Protein AF-A0A259LXK2-F1 (afdb_monomer_lite)

Secondary structure (DSSP, 8-state):
-HHHHHTS---S--SSPPPHHHHHHHHHHHHHHHHHHHHHHHHHHHHHTT---HHHHHHHHHHHHHHHHHHHHHHHT-TTHHHHHHHHHHHHHHHHHHHHHHHS-HHHHHTT-

Radius of gyration: 18.54 Å; chains: 1; bounding box: 44×33×43 Å

Structure (mmCIF, N/CA/C/O backbone):
data_AF-A0A259LXK2-F1
#
_entry.id   AF-A0A259LXK2-F1
#
loop_
_atom_site.group_PDB
_atom_site.id
_atom_site.type_symbol
_atom_site.label_atom_id
_atom_site.label_alt_id
_atom_site.label_comp_id
_atom_site.label_asym_id
_atom_site.label_entity_id
_atom_site.label_seq_id
_atom_site.pdbx_PDB_ins_code
_atom_site.Cartn_x
_atom_site.Cartn_y
_atom_site.Cartn_z
_atom_site.occupancy
_atom_site.B_iso_or_equiv
_atom_site.auth_seq_id
_atom_site.auth_comp_id
_atom_site.auth_asym_id
_atom_site.auth_atom_id
_atom_site.pdbx_PDB_model_num
ATOM 1 N N . HIS A 1 1 ? -19.584 8.544 18.577 1.00 80.62 1 HIS A N 1
ATOM 2 C CA . HIS A 1 1 ? -20.121 9.626 17.718 1.00 80.62 1 HIS A CA 1
ATOM 3 C C . HIS A 1 1 ? -20.718 9.181 16.370 1.00 80.62 1 HIS A C 1
ATOM 5 O O . HIS A 1 1 ? -21.798 9.650 16.036 1.00 80.62 1 HIS A O 1
ATOM 11 N N . GLY A 1 2 ? -20.097 8.290 15.582 1.00 85.50 2 GLY A N 1
ATOM 12 C CA . GLY A 1 2 ? -20.782 7.607 14.461 1.00 85.50 2 GLY A CA 1
ATOM 13 C C . GLY A 1 2 ? -21.286 8.494 13.303 1.00 85.50 2 GLY A C 1
ATOM 14 O O . GLY A 1 2 ? -20.761 9.578 13.059 1.00 85.50 2 GLY A O 1
ATOM 15 N N . VAL A 1 3 ? -22.303 8.002 12.576 1.00 86.75 3 VAL A N 1
ATOM 16 C CA . VAL A 1 3 ? -22.876 8.645 11.369 1.00 86.75 3 VAL A CA 1
ATOM 17 C C . VAL A 1 3 ? -23.396 10.070 11.617 1.00 86.75 3 VAL A C 1
ATOM 19 O O . VAL A 1 3 ? -23.112 10.929 10.784 1.00 86.75 3 VAL A O 1
ATOM 22 N N . PRO A 1 4 ? -24.092 10.379 12.735 1.00 89.00 4 PRO A N 1
ATOM 23 C CA . PRO A 1 4 ? -24.562 11.741 12.986 1.00 89.00 4 PRO A CA 1
ATOM 24 C C . PRO A 1 4 ? -23.434 12.776 12.996 1.00 89.00 4 PRO A C 1
ATOM 26 O O . PRO A 1 4 ? -23.574 13.833 12.392 1.00 89.00 4 PRO A O 1
ATOM 29 N N . TYR A 1 5 ? -22.296 12.455 13.619 1.00 88.62 5 TYR A N 1
ATOM 30 C CA . TYR A 1 5 ? -21.130 13.340 13.638 1.00 88.62 5 TYR A CA 1
ATOM 31 C C . TYR A 1 5 ? -20.440 13.435 12.275 1.00 88.62 5 TYR A C 1
ATOM 33 O O . TYR A 1 5 ? -20.041 14.524 11.868 1.00 88.62 5 TYR A O 1
ATOM 41 N N . ALA A 1 6 ? -20.340 12.319 11.547 1.00 87.69 6 ALA A N 1
ATOM 42 C CA . ALA A 1 6 ? -19.734 12.295 10.217 1.00 87.69 6 ALA A CA 1
ATOM 43 C C . ALA A 1 6 ? -20.454 13.213 9.209 1.00 87.69 6 ALA A C 1
ATOM 45 O O . ALA A 1 6 ? -19.804 13.733 8.308 1.00 87.69 6 ALA A O 1
ATOM 46 N N . ASN A 1 7 ? -21.760 13.444 9.395 1.00 91.88 7 ASN A N 1
ATOM 47 C CA . ASN A 1 7 ? -22.580 14.347 8.578 1.00 91.88 7 ASN A CA 1
ATOM 48 C C . ASN A 1 7 ? -22.466 15.835 8.966 1.00 91.88 7 ASN A C 1
ATOM 50 O O . ASN A 1 7 ? -23.142 16.673 8.371 1.00 91.88 7 ASN A O 1
ATOM 54 N N . THR A 1 8 ? -21.657 16.177 9.969 1.00 91.19 8 THR A N 1
ATOM 55 C CA . THR A 1 8 ? -21.362 17.574 10.327 1.00 91.19 8 THR A CA 1
ATOM 56 C C . THR A 1 8 ? -20.123 18.078 9.583 1.00 91.19 8 THR A C 1
ATOM 58 O O . THR A 1 8 ? -19.429 17.306 8.926 1.00 91.19 8 THR A O 1
ATOM 61 N N . ALA A 1 9 ? -19.796 19.365 9.732 1.00 92.00 9 ALA A N 1
ATOM 62 C CA . ALA A 1 9 ? -18.526 19.919 9.258 1.00 92.00 9 ALA A CA 1
ATOM 63 C C . ALA A 1 9 ? -17.297 19.400 10.039 1.00 92.00 9 ALA A C 1
ATOM 65 O O . ALA A 1 9 ? -16.174 19.574 9.584 1.00 92.00 9 ALA A O 1
ATOM 66 N N . GLN A 1 10 ? -17.502 18.726 11.183 1.00 89.19 10 GLN A N 1
ATOM 67 C CA . GLN A 1 10 ? -16.440 18.205 12.059 1.00 89.19 10 GLN A CA 1
ATOM 68 C C . GLN A 1 10 ? -15.510 19.291 12.640 1.00 89.19 10 GLN A C 1
ATOM 70 O O . GLN A 1 10 ? -14.400 18.988 13.072 1.00 89.19 10 GLN A O 1
ATOM 75 N N . ASP A 1 11 ? -15.980 20.544 12.706 1.00 92.88 11 ASP A N 1
ATOM 76 C CA . ASP A 1 11 ? -15.237 21.682 13.274 1.00 92.88 11 ASP A CA 1
ATOM 77 C C . ASP A 1 11 ? -15.087 21.605 14.805 1.00 92.88 11 ASP A C 1
ATOM 79 O O . ASP A 1 11 ? -14.176 22.194 15.387 1.00 92.88 11 ASP A O 1
ATOM 83 N N . ALA A 1 12 ? -15.993 20.887 15.474 1.00 90.25 12 ALA A N 1
ATOM 84 C CA . ALA A 1 12 ? -15.990 20.674 16.917 1.00 90.25 12 ALA A CA 1
ATOM 85 C C . ALA A 1 12 ? -15.696 19.203 17.235 1.00 90.25 12 ALA A C 1
ATOM 87 O O . ALA A 1 12 ? -16.106 18.334 16.467 1.00 90.25 12 ALA A O 1
ATOM 88 N N . PRO A 1 13 ? -15.039 18.892 18.368 1.00 87.75 13 PRO A N 1
ATOM 89 C CA . PRO A 1 13 ? -14.797 17.511 18.756 1.00 87.75 13 PRO A CA 1
ATOM 90 C C . PRO A 1 13 ? -16.117 16.746 18.944 1.00 87.75 13 PRO A C 1
ATOM 92 O O . PRO A 1 13 ? -17.132 17.331 19.337 1.00 87.75 13 PRO A O 1
ATOM 95 N N . PRO A 1 14 ? -16.120 15.424 18.708 1.00 88.62 14 PRO A N 1
ATOM 96 C CA . PRO A 1 14 ? -17.328 14.636 18.851 1.00 88.62 14 PRO A CA 1
ATOM 97 C C . PRO A 1 14 ? -17.821 14.622 20.299 1.00 88.62 14 PRO A C 1
ATOM 99 O O . PRO A 1 14 ? -17.047 14.378 21.222 1.00 88.62 14 PRO A O 1
ATOM 102 N N . ALA A 1 15 ? -19.131 14.806 20.486 1.00 86.94 15 ALA A N 1
ATOM 103 C CA . ALA A 1 15 ? -19.769 14.787 21.807 1.00 86.94 15 ALA A CA 1
ATOM 104 C C . ALA A 1 15 ? -19.660 13.424 22.518 1.00 86.94 15 ALA A C 1
ATOM 106 O O . ALA A 1 15 ? -19.741 13.347 23.740 1.00 86.94 15 ALA A O 1
ATOM 107 N N . GLU A 1 16 ? -19.463 12.349 21.752 1.00 88.06 16 GLU A N 1
ATOM 108 C CA . GLU A 1 16 ? -19.356 10.986 22.261 1.00 88.06 16 GLU A CA 1
ATOM 109 C C . GLU A 1 16 ? -18.074 10.303 21.774 1.00 88.06 16 GLU A C 1
ATOM 111 O O . GLU A 1 16 ? -17.705 10.447 20.597 1.00 88.06 16 GLU A O 1
ATOM 116 N N . PRO A 1 17 ? -17.450 9.456 22.610 1.00 88.38 17 PRO A N 1
ATOM 117 C CA . PRO A 1 17 ? -16.299 8.670 22.197 1.00 88.38 17 PRO A CA 1
ATOM 118 C C . PRO A 1 17 ? -16.628 7.720 21.034 1.00 88.38 17 PRO A C 1
ATOM 120 O O . PRO A 1 17 ? -17.785 7.437 20.696 1.00 88.38 17 PRO A O 1
ATOM 123 N N . ASP A 1 18 ? -15.573 7.233 20.391 1.00 91.38 18 ASP A N 1
ATOM 124 C CA . ASP A 1 18 ? -15.678 6.214 19.356 1.00 91.38 18 ASP A CA 1
ATOM 125 C C . ASP A 1 18 ? -16.142 4.873 19.914 1.00 91.38 18 ASP A C 1
ATOM 127 O O . ASP A 1 18 ? -15.693 4.427 20.971 1.00 91.38 18 ASP A O 1
ATOM 131 N N . SER A 1 19 ? -16.974 4.170 19.142 1.00 93.19 19 SER A N 1
ATOM 132 C CA . SER A 1 19 ? -17.156 2.739 19.370 1.00 93.19 19 SER A CA 1
ATOM 133 C C . SER A 1 19 ? -15.850 2.003 19.063 1.00 93.19 19 SER A C 1
ATOM 135 O O . SER A 1 19 ? -15.036 2.449 18.250 1.00 93.19 19 SER A O 1
ATOM 137 N N . VAL A 1 20 ? -15.653 0.827 19.663 1.00 94.06 20 VAL A N 1
ATOM 138 C CA . VAL A 1 20 ? -14.446 0.015 19.426 1.00 94.06 20 VAL A CA 1
ATOM 139 C C . VAL A 1 20 ? -14.249 -0.275 17.934 1.00 94.06 20 VAL A C 1
ATOM 141 O O . VAL A 1 20 ? -13.124 -0.217 17.433 1.00 94.06 20 VAL A O 1
ATOM 144 N N . LEU A 1 21 ? -15.339 -0.564 17.216 1.00 94.94 21 LEU A N 1
ATOM 145 C CA . LEU A 1 21 ? -15.308 -0.804 15.776 1.00 94.94 21 LEU A CA 1
ATOM 146 C C . LEU A 1 21 ? -14.943 0.467 15.002 1.00 94.94 21 LEU A C 1
ATOM 148 O O . LEU A 1 21 ? -14.061 0.410 14.147 1.00 94.94 21 LEU A O 1
ATOM 152 N N . LEU A 1 22 ? -15.559 1.609 15.322 1.00 93.75 22 LEU A N 1
ATOM 153 C CA . LEU A 1 22 ? -15.253 2.878 14.661 1.00 93.75 22 LEU A CA 1
ATOM 154 C C . LEU A 1 22 ? -13.781 3.254 14.863 1.00 93.75 22 LEU A C 1
ATOM 156 O O . LEU A 1 22 ? -13.064 3.448 13.888 1.00 93.75 22 LEU A O 1
ATOM 160 N N . GLY A 1 23 ? -13.267 3.179 16.093 1.00 94.50 23 GLY A N 1
ATOM 161 C CA . GLY A 1 23 ? -11.851 3.435 16.374 1.00 94.50 23 GLY A CA 1
ATOM 162 C C . GLY A 1 23 ? -10.887 2.442 15.702 1.00 94.50 23 GLY A C 1
ATOM 163 O O . GLY A 1 23 ? -9.712 2.749 15.478 1.00 94.50 23 GLY A O 1
ATOM 164 N N . ARG A 1 24 ? -11.332 1.224 15.368 1.00 96.00 24 ARG A N 1
ATOM 165 C CA . ARG A 1 24 ? -10.560 0.274 14.543 1.00 96.00 24 ARG A CA 1
ATOM 166 C C . ARG A 1 24 ? -10.542 0.710 13.078 1.00 96.00 24 ARG A C 1
ATOM 168 O O . ARG A 1 24 ? -9.463 0.811 12.499 1.00 96.00 24 ARG A O 1
ATOM 175 N N . LEU A 1 25 ? -11.704 1.019 12.511 1.00 95.38 25 LEU A N 1
ATOM 176 C CA . LEU A 1 25 ? -11.841 1.442 11.117 1.00 95.38 25 LEU A CA 1
ATOM 177 C C . LEU A 1 25 ? -11.154 2.786 10.845 1.00 95.38 25 LEU A C 1
ATOM 179 O O . LEU A 1 25 ? -10.462 2.906 9.841 1.00 95.38 25 LEU A O 1
ATOM 183 N N . THR A 1 26 ? -11.223 3.746 11.769 1.00 94.44 26 THR A N 1
ATOM 184 C CA . THR A 1 26 ? -10.508 5.029 11.668 1.00 94.44 26 THR A CA 1
ATOM 185 C C . THR A 1 26 ? -8.994 4.825 11.582 1.00 94.44 26 THR A C 1
ATOM 187 O O . THR A 1 26 ? -8.318 5.457 10.771 1.00 94.44 26 THR A O 1
ATOM 190 N N . ARG A 1 27 ? -8.434 3.887 12.359 1.00 95.56 27 ARG A N 1
ATOM 191 C CA . ARG A 1 27 ? -7.003 3.547 12.267 1.00 95.56 27 ARG A CA 1
ATOM 192 C C . ARG A 1 27 ? -6.654 2.832 10.960 1.00 95.56 27 ARG A C 1
ATOM 194 O O . ARG A 1 27 ? -5.590 3.097 10.405 1.00 95.56 27 ARG A O 1
ATOM 201 N N . ALA A 1 28 ? -7.532 1.958 10.466 1.00 96.31 28 ALA A N 1
ATOM 202 C CA . ALA A 1 28 ? -7.356 1.314 9.166 1.00 96.31 28 ALA A CA 1
ATOM 203 C C . ALA A 1 28 ? -7.377 2.340 8.018 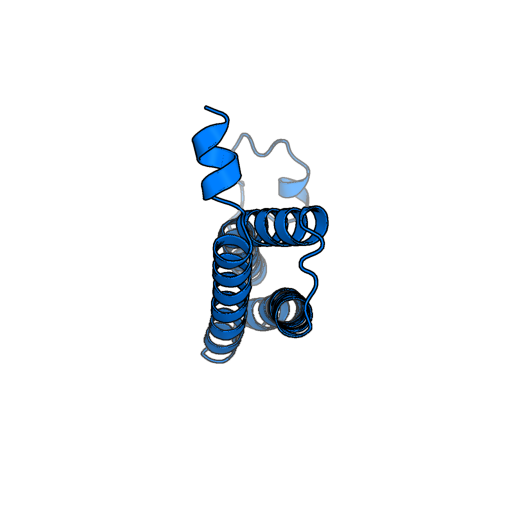1.00 96.31 28 ALA A C 1
ATOM 205 O O . ALA A 1 28 ? -6.510 2.297 7.147 1.00 96.31 28 ALA A O 1
ATOM 206 N N . LEU A 1 29 ? -8.309 3.298 8.062 1.00 96.06 29 LEU A N 1
ATOM 207 C CA . LEU A 1 29 ? -8.423 4.390 7.096 1.00 96.06 29 LEU A CA 1
ATOM 208 C C . LEU A 1 29 ? -7.180 5.283 7.109 1.00 96.06 29 LEU A C 1
ATOM 210 O O . LEU A 1 29 ? -6.607 5.540 6.055 1.00 96.06 29 LEU A O 1
ATOM 214 N N . ARG A 1 30 ? -6.712 5.694 8.295 1.00 96.75 30 ARG A N 1
ATOM 215 C CA . ARG A 1 30 ? -5.480 6.487 8.424 1.00 96.75 30 ARG A CA 1
ATOM 216 C C . ARG A 1 30 ? -4.279 5.771 7.800 1.00 96.75 30 ARG A C 1
ATOM 218 O O . ARG A 1 30 ? -3.532 6.383 7.049 1.00 96.75 30 ARG A O 1
ATOM 225 N N . ASN A 1 31 ? -4.147 4.464 8.031 1.00 96.25 31 ASN A N 1
ATOM 226 C CA . ASN A 1 31 ? -3.078 3.673 7.421 1.00 96.25 31 ASN A CA 1
ATOM 227 C C . ASN A 1 31 ? -3.181 3.595 5.887 1.00 96.25 31 ASN A C 1
ATOM 229 O O . ASN A 1 31 ? -2.164 3.577 5.192 1.00 96.25 31 ASN A O 1
ATOM 233 N N . LEU A 1 32 ? -4.401 3.541 5.345 1.00 96.44 32 LEU A N 1
ATOM 234 C CA . LEU A 1 32 ? -4.605 3.601 3.902 1.00 96.44 32 LEU A CA 1
ATOM 235 C C . LEU A 1 32 ? -4.222 4.982 3.357 1.00 96.44 32 LEU A C 1
ATOM 237 O O . LEU A 1 32 ? -3.496 5.043 2.375 1.00 96.44 32 LEU A O 1
ATOM 241 N N . HIS A 1 33 ? -4.618 6.077 4.011 1.00 97.31 33 HIS A N 1
ATOM 242 C CA . HIS A 1 33 ? -4.245 7.436 3.596 1.00 97.31 33 HIS A CA 1
ATOM 243 C C . HIS A 1 33 ? -2.732 7.688 3.596 1.00 97.31 33 HIS A C 1
ATOM 245 O O . HIS A 1 33 ? -2.247 8.436 2.755 1.00 97.31 33 HIS A O 1
ATOM 251 N N . GLU A 1 34 ? -1.975 7.035 4.476 1.00 96.12 34 GLU A N 1
ATOM 252 C CA . GLU A 1 34 ? -0.508 7.127 4.494 1.00 96.12 34 GLU A CA 1
ATOM 253 C C . GLU A 1 34 ? 0.156 6.457 3.279 1.00 96.12 34 GLU A C 1
ATOM 255 O O . GLU A 1 34 ? 1.282 6.795 2.936 1.00 96.12 34 GLU A O 1
ATOM 260 N N . THR A 1 35 ? -0.504 5.494 2.628 1.00 96.88 35 THR A N 1
ATOM 261 C CA . THR A 1 35 ? 0.123 4.646 1.592 1.00 96.88 35 THR A CA 1
ATOM 262 C C . THR A 1 35 ? -0.534 4.755 0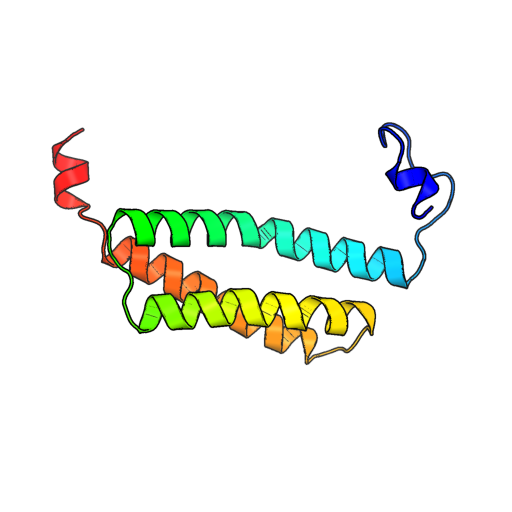.217 1.00 96.88 35 THR A C 1
ATOM 264 O O . THR A 1 35 ? 0.133 4.575 -0.801 1.00 96.88 35 THR A O 1
ATOM 267 N N . LEU A 1 36 ? -1.824 5.084 0.164 1.00 97.19 36 LEU A N 1
ATOM 268 C CA . LEU A 1 36 ? -2.611 5.168 -1.061 1.00 97.19 36 LEU A CA 1
ATOM 269 C C . LEU A 1 36 ? -2.124 6.267 -2.022 1.00 97.19 36 LEU A C 1
ATOM 271 O O . LEU A 1 36 ? -2.013 5.957 -3.206 1.00 97.19 36 LEU A O 1
ATOM 275 N N . PRO A 1 37 ? -1.776 7.497 -1.584 1.00 98.31 37 PRO A N 1
ATOM 276 C CA . PRO A 1 37 ? -1.274 8.522 -2.501 1.00 98.31 37 PRO A CA 1
ATOM 277 C C . PRO A 1 37 ? 0.002 8.089 -3.230 1.00 98.31 37 PRO A C 1
ATOM 279 O O . PRO A 1 37 ? 0.120 8.295 -4.434 1.00 98.31 37 PRO A O 1
ATOM 282 N N . PHE A 1 38 ? 0.919 7.414 -2.528 1.00 98.12 38 PHE A N 1
ATOM 283 C CA . PHE A 1 38 ? 2.137 6.866 -3.129 1.00 98.12 38 PHE A CA 1
ATOM 284 C C . PHE A 1 38 ? 1.824 5.783 -4.160 1.00 98.12 38 PHE A C 1
ATOM 286 O O . PHE A 1 38 ? 2.379 5.803 -5.256 1.00 98.12 38 PHE A O 1
ATOM 293 N N . PHE A 1 39 ? 0.910 4.866 -3.831 1.00 98.62 39 PHE A N 1
ATOM 294 C CA . PHE A 1 39 ? 0.458 3.827 -4.754 1.00 98.62 39 PHE A CA 1
ATOM 295 C C . PHE A 1 39 ? -0.182 4.410 -6.020 1.00 98.62 39 PHE A C 1
ATOM 297 O O . PHE A 1 39 ? 0.180 4.022 -7.129 1.00 98.62 39 PHE A O 1
ATOM 304 N N . LEU A 1 40 ? -1.113 5.353 -5.866 1.00 98.50 40 LEU A N 1
ATOM 305 C CA . LEU A 1 40 ? -1.779 5.987 -7.002 1.00 98.50 40 LEU A CA 1
ATOM 306 C C . LEU A 1 40 ? -0.772 6.743 -7.869 1.00 98.50 40 LEU A C 1
ATOM 308 O O . LEU A 1 40 ? -0.755 6.549 -9.082 1.00 98.50 40 LEU A O 1
ATOM 312 N N . GLY A 1 41 ? 0.106 7.537 -7.249 1.00 98.50 41 GLY A N 1
ATOM 313 C CA . GLY A 1 41 ? 1.150 8.273 -7.955 1.00 98.50 41 GLY A CA 1
ATOM 314 C C . GLY A 1 41 ? 2.044 7.353 -8.783 1.00 98.50 41 GLY A C 1
ATOM 315 O O . GLY A 1 41 ? 2.201 7.567 -9.982 1.00 98.50 41 GLY A O 1
ATOM 316 N N . VAL A 1 42 ? 2.574 6.284 -8.181 1.00 98.44 42 VAL A N 1
ATOM 317 C CA . VAL A 1 42 ? 3.496 5.385 -8.887 1.00 98.44 42 VAL A CA 1
ATOM 318 C C . VAL A 1 42 ? 2.817 4.582 -9.997 1.00 98.44 42 VAL A C 1
ATOM 320 O O . VAL A 1 42 ? 3.400 4.416 -11.064 1.00 98.44 42 VAL A O 1
ATOM 323 N N . VAL A 1 43 ? 1.581 4.112 -9.797 1.00 98.12 43 VAL A N 1
ATOM 324 C CA . VAL A 1 43 ? 0.860 3.352 -10.833 1.00 98.12 43 VAL A CA 1
ATOM 325 C C . VAL A 1 43 ? 0.487 4.248 -12.013 1.00 98.12 43 VAL A C 1
ATOM 327 O O . VAL A 1 43 ? 0.599 3.809 -13.155 1.00 98.12 43 VAL A O 1
ATOM 330 N N . ILE A 1 44 ? 0.109 5.505 -11.762 1.00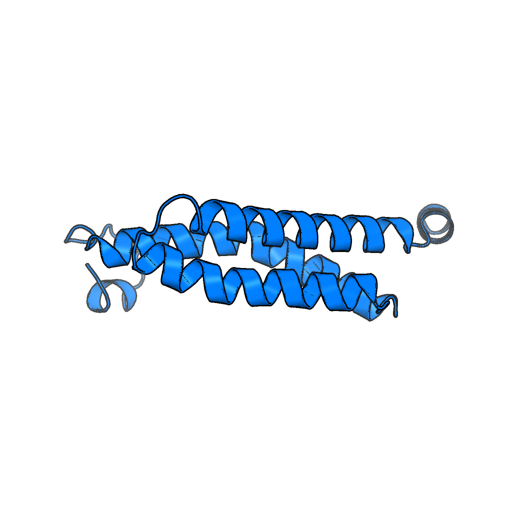 98.44 44 ILE A N 1
ATOM 331 C CA . ILE A 1 44 ? -0.137 6.484 -12.830 1.00 98.44 44 ILE A CA 1
ATOM 332 C C . ILE A 1 44 ? 1.157 6.768 -13.600 1.00 98.44 44 ILE A C 1
ATOM 334 O O . ILE A 1 44 ? 1.144 6.710 -14.825 1.00 98.44 44 ILE A O 1
ATOM 338 N N . ILE A 1 45 ? 2.276 7.010 -12.907 1.00 97.94 45 ILE A N 1
ATOM 339 C CA . ILE A 1 45 ? 3.589 7.218 -13.542 1.00 97.94 45 ILE A CA 1
ATOM 340 C C . ILE A 1 45 ? 3.944 6.029 -14.443 1.00 97.94 45 ILE A C 1
ATOM 342 O O . ILE A 1 45 ? 4.243 6.214 -15.620 1.00 97.94 45 ILE A O 1
ATOM 346 N N . LEU A 1 46 ? 3.838 4.804 -13.924 1.00 98.19 46 LEU A N 1
ATOM 347 C CA . LEU A 1 46 ? 4.114 3.584 -14.684 1.00 98.19 46 LEU A CA 1
ATOM 348 C C . LEU A 1 46 ? 3.202 3.428 -15.907 1.00 98.19 46 LEU A C 1
ATOM 350 O O . LEU A 1 46 ? 3.665 2.966 -16.946 1.00 98.19 46 LEU A O 1
ATOM 354 N N . ALA A 1 47 ? 1.927 3.810 -15.803 1.00 97.56 47 ALA A N 1
ATOM 355 C CA . ALA A 1 47 ? 0.996 3.780 -16.927 1.00 97.56 47 ALA A CA 1
ATOM 356 C C . ALA A 1 47 ? 1.359 4.814 -18.005 1.00 97.56 47 ALA A C 1
ATOM 358 O O . ALA A 1 47 ? 1.329 4.492 -19.189 1.00 97.56 47 ALA A O 1
ATOM 359 N N . LEU A 1 48 ? 1.746 6.030 -17.605 1.00 97.38 48 LEU A N 1
ATOM 360 C CA . LEU A 1 48 ? 2.174 7.089 -18.528 1.00 97.38 48 LEU A CA 1
ATOM 361 C C . LEU A 1 48 ? 3.504 6.768 -19.225 1.00 97.38 48 LEU A C 1
ATOM 363 O O . LEU A 1 48 ? 3.719 7.195 -20.354 1.00 97.38 48 LEU A O 1
ATOM 367 N N . MET A 1 49 ? 4.374 5.998 -18.571 1.00 96.50 49 MET A N 1
ATOM 368 C CA . MET A 1 49 ? 5.629 5.494 -19.140 1.00 96.50 49 MET A CA 1
ATOM 369 C C . MET A 1 49 ? 5.448 4.240 -20.015 1.00 96.50 49 MET A C 1
ATOM 371 O O . MET A 1 49 ? 6.441 3.685 -20.479 1.00 96.50 49 MET A O 1
ATOM 375 N N . ASP A 1 50 ? 4.217 3.742 -20.177 1.00 96.25 50 ASP A N 1
ATOM 376 C CA . ASP A 1 50 ? 3.909 2.443 -20.798 1.00 96.25 50 ASP A CA 1
ATOM 377 C C . ASP A 1 50 ? 4.689 1.259 -20.173 1.00 96.25 50 ASP A C 1
ATOM 379 O O . ASP A 1 50 ? 4.981 0.239 -20.796 1.00 96.25 50 ASP A O 1
ATOM 383 N N . HIS A 1 51 ? 5.020 1.361 -18.880 1.00 96.81 51 HIS A N 1
ATOM 384 C CA . HIS A 1 51 ? 5.824 0.378 -18.144 1.00 96.81 51 HIS A CA 1
ATOM 385 C C . HIS A 1 51 ? 4.959 -0.631 -17.364 1.00 96.81 51 HIS A C 1
ATOM 387 O O . HIS A 1 51 ? 5.163 -0.934 -16.181 1.00 96.81 51 HIS A O 1
ATOM 393 N N . SER A 1 52 ? 3.957 -1.188 -18.042 1.00 94.56 52 SER A N 1
ATOM 394 C CA . SER A 1 52 ? 3.029 -2.176 -17.477 1.00 94.56 52 SER A CA 1
ATOM 395 C C . SER A 1 52 ? 3.526 -3.613 -17.675 1.00 94.56 52 SER A C 1
ATOM 397 O O . SER A 1 52 ? 2.895 -4.405 -18.381 1.00 94.56 52 SER A O 1
ATOM 399 N N . THR A 1 53 ? 4.652 -3.965 -17.053 1.00 97.62 53 THR A N 1
ATOM 400 C CA . THR A 1 53 ? 5.239 -5.318 -17.077 1.00 97.62 53 THR A CA 1
ATOM 401 C C . THR A 1 53 ? 4.439 -6.324 -16.236 1.00 97.62 53 THR A C 1
ATOM 403 O O . THR A 1 53 ? 3.561 -5.961 -15.453 1.00 97.62 53 THR A O 1
ATOM 406 N N . ALA A 1 54 ? 4.743 -7.622 -16.358 1.00 98.19 54 ALA A N 1
ATOM 407 C CA . ALA A 1 54 ? 4.116 -8.649 -15.518 1.00 98.19 54 ALA A CA 1
ATOM 408 C C . ALA A 1 54 ? 4.337 -8.384 -14.016 1.00 98.19 54 ALA A C 1
ATOM 410 O O . ALA A 1 54 ? 3.415 -8.540 -13.217 1.00 98.19 54 ALA A O 1
ATOM 411 N N . VAL A 1 55 ? 5.535 -7.922 -13.643 1.00 98.25 55 VAL A N 1
ATOM 412 C CA . VAL A 1 55 ? 5.894 -7.616 -12.252 1.00 98.25 55 VAL A CA 1
ATOM 413 C C . VAL A 1 55 ? 5.078 -6.439 -11.720 1.00 98.25 55 VAL A C 1
ATOM 415 O O . VAL A 1 55 ? 4.491 -6.558 -10.646 1.00 98.25 55 VAL A O 1
ATOM 418 N N . THR A 1 56 ? 4.981 -5.330 -12.464 1.00 98.38 56 THR A N 1
ATOM 419 C CA . THR A 1 56 ? 4.234 -4.147 -12.002 1.00 98.38 56 THR A CA 1
ATOM 420 C C . THR A 1 56 ? 2.735 -4.421 -11.916 1.00 98.38 56 THR A C 1
ATOM 422 O O . THR A 1 56 ? 2.095 -4.013 -10.948 1.00 98.38 56 THR A O 1
ATOM 425 N N . ARG A 1 57 ? 2.172 -5.204 -12.846 1.00 98.44 57 ARG A N 1
ATOM 426 C CA . ARG A 1 57 ? 0.766 -5.644 -12.783 1.00 98.44 57 ARG A CA 1
ATOM 427 C C . ARG A 1 57 ? 0.482 -6.500 -11.551 1.00 98.44 57 ARG A C 1
ATOM 429 O O . ARG A 1 57 ? -0.482 -6.238 -10.834 1.00 98.44 57 ARG A O 1
ATOM 436 N N . ILE A 1 58 ? 1.322 -7.502 -11.282 1.00 98.75 58 ILE A N 1
ATOM 437 C CA . ILE A 1 58 ? 1.160 -8.373 -10.109 1.00 98.75 58 ILE A CA 1
ATOM 438 C C . ILE A 1 58 ? 1.314 -7.560 -8.824 1.00 98.75 58 ILE A C 1
ATOM 440 O O . ILE A 1 58 ? 0.471 -7.670 -7.940 1.00 98.75 58 ILE A O 1
ATOM 444 N N . ALA A 1 59 ? 2.332 -6.703 -8.726 1.00 98.69 59 ALA A N 1
ATOM 445 C CA . ALA A 1 59 ? 2.526 -5.846 -7.560 1.00 98.69 59 ALA A CA 1
ATOM 446 C C . ALA A 1 59 ? 1.322 -4.914 -7.331 1.00 98.69 59 ALA A C 1
ATOM 448 O O . ALA A 1 59 ? 0.849 -4.787 -6.202 1.00 98.69 59 ALA A O 1
ATOM 449 N N . ALA A 1 60 ? 0.753 -4.330 -8.390 1.00 98.62 60 ALA A N 1
ATOM 450 C CA . ALA A 1 60 ? -0.441 -3.498 -8.275 1.00 98.62 60 ALA A CA 1
ATOM 451 C C . ALA A 1 60 ? -1.653 -4.278 -7.737 1.00 98.62 60 ALA A C 1
ATOM 453 O O . ALA A 1 60 ? -2.332 -3.813 -6.817 1.00 98.62 60 ALA A O 1
ATOM 454 N N . LEU A 1 61 ? -1.882 -5.492 -8.249 1.00 98.62 61 LEU A N 1
ATOM 455 C CA . LEU A 1 61 ? -2.943 -6.380 -7.764 1.00 98.62 61 LEU A CA 1
ATOM 456 C C . LEU A 1 61 ? -2.713 -6.817 -6.312 1.00 98.62 61 LEU A C 1
ATOM 458 O O . LEU A 1 61 ? -3.656 -6.815 -5.523 1.00 98.62 61 LEU A O 1
ATOM 462 N N . VAL A 1 62 ? -1.474 -7.148 -5.937 1.00 98.75 62 VAL A N 1
ATOM 463 C CA . VAL A 1 62 ? -1.117 -7.521 -4.560 1.00 98.75 62 VAL A CA 1
ATOM 464 C C . VAL A 1 62 ? -1.358 -6.355 -3.610 1.00 98.75 62 VAL A C 1
ATOM 466 O O . VAL A 1 62 ? -1.962 -6.559 -2.560 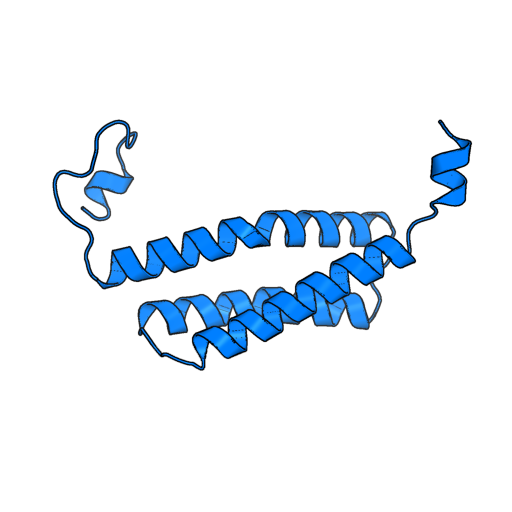1.00 98.75 62 VAL A O 1
ATOM 469 N N . PHE A 1 63 ? -0.951 -5.133 -3.968 1.00 98.62 63 PHE A N 1
ATOM 470 C CA . PHE A 1 63 ? -1.222 -3.957 -3.145 1.00 98.62 63 PHE A CA 1
ATOM 471 C C . PHE A 1 63 ? -2.729 -3.764 -2.944 1.00 98.62 63 PHE A C 1
ATOM 473 O O . PHE A 1 63 ? -3.187 -3.717 -1.801 1.00 98.62 63 PHE A O 1
ATOM 480 N N . ALA A 1 64 ? -3.502 -3.697 -4.032 1.00 98.25 64 ALA A N 1
ATOM 481 C CA . ALA A 1 64 ? -4.940 -3.446 -3.973 1.00 98.25 64 ALA A CA 1
ATOM 482 C C . ALA A 1 64 ? -5.689 -4.556 -3.214 1.00 98.25 64 ALA A C 1
ATOM 484 O O . ALA A 1 64 ? -6.454 -4.276 -2.288 1.00 98.25 64 ALA A O 1
ATOM 485 N N . GLY A 1 65 ? -5.411 -5.820 -3.542 1.00 98.38 65 GLY A N 1
ATOM 486 C CA . GLY A 1 65 ? -6.006 -6.984 -2.889 1.00 98.38 65 GLY A CA 1
ATOM 487 C C . GLY A 1 65 ? -5.666 -7.059 -1.401 1.00 98.38 65 GLY A C 1
ATOM 488 O O . GLY A 1 65 ? -6.553 -7.266 -0.572 1.00 98.38 65 GLY A O 1
ATOM 489 N N . ALA A 1 66 ? -4.410 -6.798 -1.028 1.00 98.19 66 ALA A N 1
ATOM 490 C CA . ALA A 1 66 ? -4.009 -6.759 0.374 1.00 98.19 66 ALA A CA 1
ATOM 491 C C . ALA A 1 66 ? -4.761 -5.670 1.155 1.00 98.19 66 ALA A C 1
ATOM 493 O O . ALA A 1 66 ? -5.149 -5.912 2.295 1.00 98.19 66 ALA A O 1
ATOM 494 N N . ARG A 1 67 ? -5.043 -4.500 0.565 1.00 96.62 67 ARG A N 1
ATOM 495 C CA . ARG A 1 67 ? -5.836 -3.448 1.233 1.00 96.62 67 ARG A CA 1
ATOM 496 C C . ARG A 1 67 ? -7.300 -3.833 1.422 1.00 96.62 67 ARG A C 1
ATOM 498 O O . ARG A 1 67 ? -7.853 -3.554 2.486 1.00 96.62 67 ARG A O 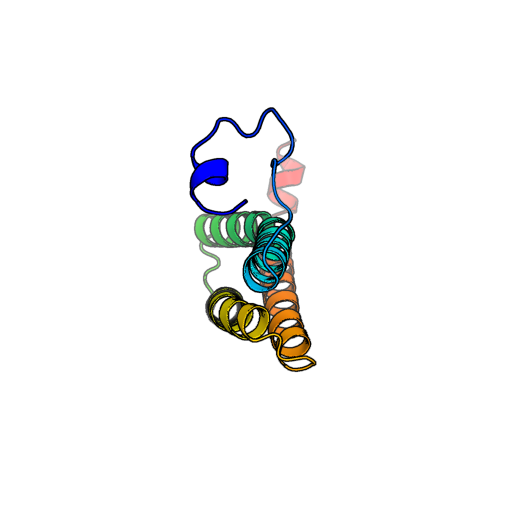1
ATOM 505 N N . ILE A 1 68 ? -7.885 -4.542 0.458 1.00 97.88 68 ILE A N 1
ATOM 506 C CA . ILE A 1 68 ? -9.240 -5.100 0.580 1.00 97.88 68 ILE A CA 1
ATOM 507 C C . ILE A 1 68 ? -9.306 -6.118 1.725 1.00 97.88 68 ILE A C 1
ATOM 509 O O . ILE A 1 68 ? -10.255 -6.088 2.500 1.00 97.88 68 ILE A O 1
ATOM 513 N N . VAL A 1 69 ? -8.291 -6.974 1.881 1.00 98.00 69 VAL A N 1
ATOM 514 C CA . VAL A 1 69 ? -8.221 -7.976 2.965 1.00 98.00 69 VAL A CA 1
ATOM 515 C C . VAL A 1 69 ? -7.857 -7.351 4.320 1.00 98.00 69 VAL A C 1
ATOM 517 O O . VAL A 1 69 ? -8.348 -7.782 5.365 1.00 98.00 69 VAL A O 1
ATOM 520 N N . TYR A 1 70 ? -7.022 -6.313 4.334 1.00 96.69 70 TYR A N 1
ATOM 521 C CA . TYR A 1 70 ? -6.578 -5.639 5.556 1.00 96.69 70 TYR A CA 1
ATOM 522 C C . TYR A 1 70 ? -7.743 -5.005 6.327 1.00 96.69 70 TYR A C 1
ATOM 524 O O . TYR A 1 70 ? -7.787 -5.091 7.555 1.00 96.69 70 TYR A O 1
ATOM 532 N N . LEU A 1 71 ? -8.703 -4.405 5.616 1.00 95.94 71 LEU A N 1
ATOM 533 C CA . LEU A 1 71 ? -9.860 -3.727 6.203 1.00 95.94 71 LEU A CA 1
ATOM 534 C C . LEU A 1 71 ? -10.728 -4.644 7.100 1.00 95.94 71 LEU A C 1
ATOM 536 O O . LEU A 1 71 ? -10.889 -4.313 8.281 1.00 95.94 71 LEU A O 1
ATOM 540 N N . PRO A 1 72 ? -11.248 -5.802 6.633 1.00 96.56 72 PRO A N 1
ATOM 541 C CA . PRO A 1 72 ? -12.027 -6.710 7.473 1.00 96.56 72 PRO A CA 1
ATOM 542 C C . PRO A 1 72 ? -11.192 -7.338 8.597 1.00 96.56 72 PRO A C 1
ATOM 544 O O . PRO A 1 72 ? -11.692 -7.472 9.715 1.00 96.56 72 PRO A O 1
ATOM 547 N N . LEU A 1 73 ? -9.909 -7.654 8.367 1.00 96.94 73 LEU A N 1
ATOM 548 C CA . LEU A 1 73 ? -9.017 -8.138 9.434 1.00 96.94 73 LEU A CA 1
ATOM 549 C C . LEU A 1 73 ? -8.872 -7.112 10.565 1.00 96.94 73 LEU A C 1
ATOM 551 O O . LEU A 1 73 ? -8.878 -7.477 11.745 1.00 96.94 73 LEU A O 1
ATOM 555 N N . TYR A 1 74 ? -8.778 -5.825 10.220 1.00 95.38 74 TYR A N 1
ATOM 556 C CA . TYR A 1 74 ? -8.725 -4.743 11.199 1.00 95.38 74 TYR A CA 1
ATOM 557 C C . TYR A 1 74 ? -10.053 -4.600 11.951 1.00 95.38 74 TYR A C 1
ATOM 559 O O . TYR A 1 74 ? -10.043 -4.497 13.180 1.00 95.38 74 TYR A O 1
ATOM 567 N N . ALA A 1 75 ? -11.185 -4.633 11.242 1.00 96.00 75 ALA A N 1
ATOM 568 C CA . ALA A 1 75 ? -12.520 -4.537 11.834 1.00 96.00 75 ALA A CA 1
ATOM 569 C C . ALA A 1 75 ? -12.748 -5.632 12.893 1.00 96.00 75 ALA A C 1
ATOM 571 O O . ALA A 1 75 ? -13.107 -5.340 14.040 1.00 96.00 75 ALA A O 1
ATOM 572 N N . MET A 1 76 ? -12.424 -6.881 12.541 1.00 97.00 76 MET A N 1
ATOM 573 C CA . MET A 1 76 ? -12.517 -8.041 13.435 1.00 97.00 76 MET A CA 1
ATOM 574 C C . MET A 1 76 ? -11.487 -7.999 14.575 1.00 97.00 76 MET A C 1
ATOM 576 O O . MET A 1 76 ? -11.702 -8.592 15.629 1.00 97.00 76 MET A O 1
ATOM 580 N N . GLY A 1 77 ? -10.400 -7.238 14.421 1.00 94.12 77 GLY A N 1
ATOM 581 C CA . GLY A 1 77 ? -9.342 -7.122 15.425 1.00 94.12 77 GLY A CA 1
ATOM 582 C C . GLY A 1 77 ? -8.395 -8.319 15.446 1.00 94.12 77 GLY A C 1
ATOM 583 O O . GLY A 1 77 ? -7.863 -8.637 16.503 1.00 94.12 77 GLY A O 1
ATOM 584 N N . VAL A 1 78 ? -8.186 -8.973 14.300 1.00 95.31 78 VAL A N 1
ATOM 585 C CA . VAL A 1 78 ? -7.327 -10.159 14.168 1.00 95.31 78 VAL A CA 1
ATOM 586 C C . VAL A 1 78 ? -5.848 -9.738 14.230 1.00 95.31 78 VAL A C 1
ATOM 588 O O . VAL A 1 78 ? -5.356 -9.083 13.298 1.00 95.31 78 VAL A O 1
ATOM 591 N N . PRO A 1 79 ? -5.109 -10.067 15.310 1.00 90.56 79 PRO A N 1
ATOM 592 C CA . PRO A 1 79 ? -3.697 -9.720 15.419 1.00 90.56 79 PRO A CA 1
ATOM 593 C C . PRO A 1 79 ? -2.842 -10.593 14.485 1.00 90.56 79 PRO A C 1
ATOM 595 O O . PRO A 1 79 ? -3.288 -11.630 14.003 1.00 90.56 79 PRO A O 1
ATOM 598 N N . TYR A 1 80 ? -1.601 -10.167 14.230 1.00 93.00 80 TYR A N 1
ATOM 599 C CA . TYR A 1 80 ? -0.594 -10.839 13.385 1.00 93.00 80 TYR A CA 1
ATOM 600 C C . TYR A 1 80 ? -0.933 -10.962 11.891 1.00 93.00 80 TYR A C 1
ATOM 602 O O . TYR A 1 80 ? -0.184 -10.427 11.076 1.00 93.00 80 TYR A O 1
ATOM 610 N N . LEU A 1 81 ? -2.068 -11.562 11.511 1.00 95.38 81 LEU A N 1
ATOM 611 C CA . LEU A 1 81 ? -2.487 -11.685 10.105 1.00 95.38 81 LEU A CA 1
ATOM 612 C C . LEU A 1 81 ? -2.649 -10.317 9.442 1.00 95.38 81 LEU A C 1
ATOM 614 O O . LEU A 1 81 ? -2.182 -10.102 8.327 1.00 95.38 81 LEU A O 1
ATOM 618 N N . ARG A 1 82 ? -3.229 -9.354 10.168 1.00 93.81 82 ARG A N 1
ATOM 619 C CA . ARG A 1 82 ? -3.286 -7.954 9.737 1.00 93.81 82 ARG A CA 1
ATOM 620 C C . ARG A 1 82 ? -1.891 -7.399 9.413 1.00 93.81 82 ARG A C 1
ATOM 622 O O . ARG A 1 82 ? -1.726 -6.718 8.409 1.00 93.81 82 ARG A O 1
ATOM 629 N N . GLY A 1 83 ? -0.904 -7.677 10.267 1.00 94.94 83 GLY A N 1
ATOM 630 C CA . GLY A 1 83 ? 0.477 -7.232 10.067 1.00 94.94 83 GLY A CA 1
ATOM 631 C C . GLY A 1 83 ? 1.109 -7.878 8.837 1.00 94.94 83 GLY A C 1
ATOM 632 O O . GLY A 1 83 ? 1.681 -7.178 8.013 1.00 94.94 83 GLY A O 1
ATOM 633 N N . LEU A 1 84 ? 0.911 -9.184 8.661 1.00 97.44 84 LEU A N 1
ATOM 634 C CA . LEU A 1 84 ? 1.410 -9.928 7.507 1.00 97.44 84 LEU A CA 1
ATOM 635 C C . LEU A 1 84 ? 0.848 -9.392 6.179 1.00 97.44 84 LEU A C 1
ATOM 637 O O . LEU A 1 84 ? 1.602 -9.127 5.245 1.00 97.44 84 LEU A O 1
ATOM 641 N N . VAL A 1 85 ? -0.468 -9.169 6.108 1.00 97.81 85 VAL A N 1
ATOM 642 C CA . VAL A 1 85 ? -1.128 -8.589 4.924 1.00 97.81 85 VAL A CA 1
ATOM 643 C C . VAL A 1 85 ? -0.603 -7.181 4.630 1.00 97.81 85 VAL A C 1
ATOM 645 O O . VAL A 1 85 ? -0.358 -6.836 3.473 1.00 97.81 85 VAL A O 1
ATOM 648 N N . TRP A 1 86 ? -0.374 -6.376 5.671 1.00 97.31 86 TRP A N 1
ATOM 649 C CA . TRP A 1 86 ? 0.238 -5.058 5.513 1.00 97.31 86 TRP A CA 1
ATOM 650 C C . TRP A 1 86 ? 1.654 -5.142 4.941 1.00 97.31 86 TRP A C 1
ATOM 652 O O . TRP A 1 86 ? 1.970 -4.395 4.019 1.00 97.31 86 TRP A O 1
ATOM 662 N N . THR A 1 87 ? 2.479 -6.077 5.418 1.00 98.19 87 THR A N 1
ATOM 663 C CA . THR A 1 87 ? 3.840 -6.284 4.907 1.00 98.19 87 THR A CA 1
ATOM 664 C C . THR A 1 87 ? 3.837 -6.639 3.422 1.00 98.19 87 THR A C 1
ATOM 666 O O . THR A 1 87 ? 4.608 -6.053 2.669 1.00 98.19 87 THR A O 1
ATOM 669 N N . PHE A 1 88 ? 2.941 -7.521 2.965 1.00 98.44 88 PHE A N 1
ATOM 670 C CA . PHE A 1 88 ? 2.818 -7.828 1.534 1.00 98.44 88 PHE 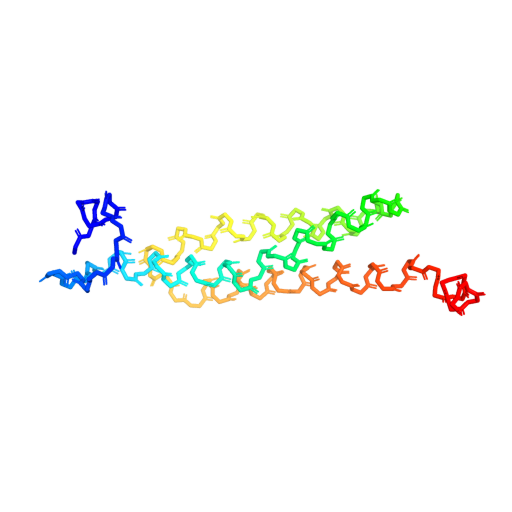A CA 1
ATOM 671 C C . PHE A 1 88 ? 2.408 -6.609 0.704 1.00 98.44 88 PHE A C 1
ATOM 673 O O . PHE A 1 88 ? 2.990 -6.364 -0.352 1.00 98.44 88 PHE A O 1
ATOM 680 N N . SER A 1 89 ? 1.455 -5.808 1.194 1.00 98.19 89 SER A N 1
ATOM 681 C CA . SER A 1 89 ? 1.093 -4.543 0.544 1.00 98.19 89 SER A CA 1
ATOM 682 C C . SER A 1 89 ? 2.282 -3.582 0.478 1.00 98.19 89 SER A C 1
ATOM 684 O O . SER A 1 89 ? 2.511 -2.955 -0.553 1.00 98.19 89 SER A O 1
ATOM 686 N N . PHE A 1 90 ? 3.059 -3.476 1.555 1.00 98.31 90 PHE A N 1
ATOM 687 C CA . PHE A 1 90 ? 4.225 -2.603 1.612 1.00 98.31 90 PHE A CA 1
ATOM 688 C C . PHE A 1 90 ? 5.322 -3.046 0.637 1.00 98.31 90 PHE A C 1
ATOM 690 O O . PHE A 1 90 ? 5.815 -2.225 -0.130 1.00 98.31 90 PHE A O 1
ATOM 697 N N . ILE A 1 91 ? 5.643 -4.343 0.593 1.00 98.75 91 ILE A N 1
ATOM 698 C CA . ILE A 1 91 ? 6.602 -4.905 -0.372 1.00 98.75 91 ILE A CA 1
ATOM 699 C C . ILE A 1 91 ? 6.151 -4.603 -1.803 1.00 98.75 91 ILE A C 1
ATOM 701 O O . ILE A 1 91 ? 6.947 -4.112 -2.597 1.00 98.75 91 ILE A O 1
ATOM 705 N N . ALA A 1 92 ? 4.872 -4.820 -2.117 1.00 98.75 92 ALA A N 1
ATOM 706 C CA . ALA A 1 92 ? 4.329 -4.524 -3.437 1.00 98.75 92 ALA A CA 1
ATOM 707 C C . ALA A 1 92 ? 4.449 -3.035 -3.814 1.00 98.75 92 ALA A C 1
ATOM 709 O O . ALA A 1 92 ? 4.813 -2.717 -4.945 1.00 98.75 92 ALA A O 1
ATOM 710 N N . LEU A 1 93 ? 4.210 -2.120 -2.866 1.00 98.69 93 LEU A N 1
ATOM 711 C CA . LEU A 1 93 ? 4.415 -0.684 -3.081 1.00 98.69 93 LEU A CA 1
ATOM 712 C C . LEU A 1 93 ? 5.885 -0.361 -3.391 1.00 98.69 93 LEU A C 1
ATOM 714 O O . LEU A 1 93 ? 6.159 0.369 -4.341 1.00 98.69 93 LEU A O 1
ATOM 718 N N . ILE A 1 94 ? 6.829 -0.938 -2.642 1.00 98.69 94 ILE A N 1
ATOM 719 C CA . ILE A 1 94 ? 8.267 -0.766 -2.901 1.00 98.69 94 ILE A CA 1
ATOM 720 C C . ILE A 1 94 ? 8.645 -1.319 -4.279 1.00 98.69 94 ILE A C 1
ATOM 722 O O . ILE A 1 94 ? 9.372 -0.657 -5.015 1.00 98.69 94 ILE A O 1
ATOM 726 N N . THR A 1 95 ? 8.120 -2.482 -4.672 1.00 98.75 95 THR A N 1
ATOM 727 C CA . THR A 1 95 ? 8.349 -3.051 -6.009 1.00 98.75 95 THR A CA 1
ATOM 728 C C . THR A 1 95 ? 7.902 -2.099 -7.116 1.00 98.75 95 THR A C 1
ATOM 730 O O . THR A 1 95 ? 8.638 -1.908 -8.084 1.00 98.75 95 THR A O 1
ATOM 733 N N . LEU A 1 96 ? 6.731 -1.471 -6.974 1.00 98.75 96 LEU A N 1
ATOM 734 C CA . LEU A 1 96 ? 6.237 -0.488 -7.942 1.00 98.75 96 LEU A CA 1
ATOM 735 C C . LEU A 1 96 ? 7.147 0.743 -8.011 1.00 98.75 96 LEU A C 1
ATOM 737 O O . LEU A 1 96 ? 7.504 1.167 -9.106 1.00 98.75 96 LEU A O 1
ATOM 741 N N . ILE A 1 97 ? 7.563 1.277 -6.858 1.00 98.50 97 ILE A N 1
ATOM 742 C CA . ILE A 1 97 ? 8.453 2.447 -6.779 1.00 98.50 97 ILE A CA 1
ATOM 743 C C . ILE A 1 97 ? 9.798 2.151 -7.440 1.00 98.50 97 ILE A C 1
ATOM 745 O O . ILE A 1 97 ? 10.236 2.912 -8.298 1.00 98.50 97 ILE A O 1
ATOM 749 N N . VAL A 1 98 ? 10.430 1.028 -7.103 1.00 98.44 98 VAL A N 1
ATOM 750 C CA . VAL A 1 98 ? 11.713 0.631 -7.699 1.00 98.44 98 VAL A CA 1
ATOM 751 C C . VAL A 1 98 ? 11.576 0.419 -9.206 1.00 98.44 98 VAL A C 1
ATOM 753 O O . VAL A 1 98 ? 12.441 0.859 -9.959 1.00 98.44 98 VAL A O 1
ATOM 756 N N . SER A 1 99 ? 10.478 -0.192 -9.660 1.00 98.12 99 SER A N 1
ATOM 757 C CA . SER A 1 99 ? 10.222 -0.378 -11.094 1.00 98.12 99 SER A CA 1
ATOM 758 C C . SER A 1 99 ? 10.083 0.960 -11.821 1.00 98.12 99 SER A C 1
ATOM 760 O O . SER A 1 99 ? 10.665 1.136 -12.885 1.00 98.12 99 SER A O 1
ATOM 762 N N . ALA A 1 100 ? 9.362 1.922 -11.237 1.00 97.94 100 ALA A N 1
ATOM 763 C CA . ALA A 1 100 ? 9.193 3.250 -11.823 1.00 97.94 100 ALA A CA 1
ATOM 764 C C . ALA A 1 100 ? 10.521 4.011 -11.906 1.00 97.94 100 ALA A C 1
ATOM 766 O O . ALA A 1 100 ? 10.856 4.555 -12.954 1.00 97.94 100 ALA A O 1
ATOM 767 N N . LEU A 1 101 ? 11.309 3.997 -10.826 1.00 97.19 101 LEU A N 1
ATOM 768 C CA . LEU A 1 101 ? 12.621 4.646 -10.796 1.00 97.19 101 LEU A CA 1
ATOM 769 C C . LEU A 1 101 ? 13.602 4.009 -11.788 1.00 97.19 101 LEU A C 1
ATOM 771 O O . LEU A 1 101 ? 14.368 4.726 -12.422 1.00 97.19 101 LEU A O 1
ATOM 775 N N . GLY A 1 102 ? 13.579 2.681 -11.933 1.00 96.56 102 GLY A N 1
ATOM 776 C CA . GLY A 1 102 ? 14.449 1.964 -12.867 1.00 96.56 102 GLY A CA 1
ATOM 777 C C . GLY A 1 102 ? 14.062 2.139 -14.337 1.00 96.56 102 GLY A C 1
ATOM 778 O O . GLY A 1 102 ? 14.928 2.066 -15.202 1.00 96.56 102 GLY A O 1
ATOM 779 N N . ALA A 1 103 ? 12.782 2.378 -14.624 1.00 95.12 103 ALA A N 1
ATOM 780 C CA . ALA A 1 103 ? 12.282 2.573 -15.983 1.00 95.12 103 ALA A CA 1
ATOM 781 C C . ALA A 1 103 ? 12.389 4.026 -16.481 1.00 95.12 103 ALA A C 1
ATOM 783 O O . ALA A 1 103 ? 12.174 4.277 -17.665 1.00 95.12 103 ALA A O 1
ATOM 784 N N . ALA A 1 104 ? 12.663 4.987 -15.597 1.00 94.38 104 ALA A N 1
ATOM 785 C CA . ALA A 1 104 ? 12.687 6.402 -15.947 1.00 94.38 104 ALA A CA 1
ATOM 786 C C . ALA A 1 104 ? 13.955 6.788 -16.731 1.00 94.38 104 ALA A C 1
ATOM 788 O O . ALA A 1 104 ? 15.070 6.412 -16.362 1.00 94.38 104 ALA A O 1
ATOM 789 N N . ASP A 1 105 ? 13.787 7.596 -17.784 1.00 92.69 105 ASP A N 1
ATOM 790 C CA . ASP A 1 105 ? 14.894 8.195 -18.539 1.00 92.69 105 ASP A CA 1
ATOM 791 C C . ASP A 1 105 ? 15.456 9.418 -17.800 1.00 92.69 105 ASP A C 1
ATOM 793 O O . ASP A 1 105 ? 15.187 10.578 -18.121 1.00 92.69 105 ASP A O 1
ATOM 797 N N . TRP A 1 106 ? 16.237 9.146 -16.756 1.00 92.31 106 TRP A N 1
ATOM 798 C CA . TRP A 1 106 ? 16.879 10.189 -15.961 1.00 92.31 106 TRP A CA 1
ATOM 799 C C . TRP A 1 106 ? 17.872 11.022 -16.769 1.00 92.31 106 TRP A C 1
ATOM 801 O O . TRP A 1 106 ? 18.022 12.209 -16.499 1.00 92.31 106 TRP A O 1
ATOM 811 N N . ALA A 1 107 ? 18.542 10.423 -17.756 1.00 90.81 107 ALA A N 1
ATOM 812 C CA . ALA A 1 107 ? 19.508 11.132 -18.586 1.00 90.81 107 ALA A CA 1
ATOM 813 C C . ALA A 1 107 ? 18.808 12.164 -19.479 1.00 90.81 107 ALA A C 1
ATOM 815 O O . ALA A 1 107 ? 19.226 13.323 -19.506 1.00 90.81 107 ALA A O 1
ATOM 816 N N . GLY A 1 108 ? 17.716 11.770 -20.143 1.00 91.44 108 GLY A N 1
ATOM 817 C CA . GLY A 1 108 ? 16.889 12.676 -20.937 1.00 91.44 108 GLY A CA 1
ATOM 818 C C . GLY A 1 108 ? 16.282 13.803 -20.101 1.00 91.44 108 GLY A C 1
ATOM 819 O O . GLY A 1 108 ? 16.333 14.963 -20.507 1.00 91.44 108 GLY A O 1
ATOM 820 N N . LEU A 1 109 ? 15.789 13.491 -18.897 1.00 89.88 109 LEU A N 1
ATOM 821 C CA . LEU A 1 109 ? 15.264 14.495 -17.967 1.00 89.88 109 LEU A CA 1
ATOM 822 C C . LEU A 1 109 ? 16.340 15.516 -17.564 1.00 89.88 109 LEU A C 1
ATOM 824 O O . LEU A 1 109 ? 16.118 16.719 -17.675 1.00 89.88 109 LEU A O 1
ATOM 828 N N . LEU A 1 110 ? 17.510 15.052 -17.116 1.00 92.88 110 LEU A N 1
ATOM 829 C CA . LEU A 1 110 ? 18.589 15.923 -16.634 1.00 92.88 110 LEU A CA 1
ATOM 830 C C . LEU A 1 110 ? 19.215 16.770 -17.745 1.00 92.88 110 LEU A C 1
ATOM 832 O O . LEU A 1 110 ? 19.701 17.858 -17.466 1.00 92.88 110 LEU A O 1
ATOM 836 N N . ALA A 1 111 ? 19.190 16.298 -18.991 1.00 92.62 111 ALA A N 1
ATOM 837 C CA . ALA A 1 111 ? 19.648 17.071 -20.142 1.00 92.62 111 ALA A CA 1
ATOM 838 C C . ALA A 1 111 ? 18.664 18.182 -20.567 1.00 92.62 111 ALA A C 1
ATOM 840 O O . ALA A 1 111 ? 19.029 19.032 -21.376 1.00 92.62 111 ALA A O 1
ATOM 841 N N . SER A 1 112 ? 17.424 18.163 -20.061 1.00 87.00 112 SER A N 1
ATOM 842 C CA . SER A 1 112 ? 16.350 19.103 -20.427 1.00 87.00 112 SER A CA 1
ATOM 843 C C . SER A 1 112 ? 16.148 20.274 -19.452 1.00 87.00 112 SER A C 1
ATOM 845 O O . SER A 1 112 ? 15.271 21.107 -19.686 1.00 87.00 112 SER A O 1
ATOM 847 N N . VAL A 1 113 ? 16.942 20.335 -18.377 1.00 82.62 113 VAL A N 1
ATOM 848 C CA . VAL A 1 113 ? 16.929 21.380 -17.332 1.00 82.62 113 VAL A CA 1
ATOM 849 C C . VAL A 1 113 ? 18.143 22.286 -17.495 1.00 82.62 113 VAL A C 1
ATOM 851 O O . VAL A 1 113 ? 17.967 23.516 -17.354 1.00 82.62 113 VAL A O 1
#

Sequence (113 aa):
HGVPYANTAQDAPPAEPDSVLLGRLTRALRNLHETLPFFLGVVIILALMDHSTAVTRIAALVFAGARIVYLPLYAMGVPYLRGLVWTFSFIALITLIVSALGAADWAGLLASV

pLDDT: mean 95.12, std 3.91, range [80.62, 98.75]

Foldseek 3Di:
DPPVCVPDPVPDPDPDDDDPLRVLQVVLVVVCVVQVVLLVVLVVLCVVLVVPDPLLVVLNCLLVVLSVVLNVCSSVPPPPVNVVSVVSNVVSSVSSVVSSVVSDPPVVVVVVD